Protein AF-A0A7X9H1Q2-F1 (afdb_monomer_lite)

Foldseek 3Di:
DDFPWKKWAPDPWIKIWTQDPVRWIKIQTGPVCCVVPVDDRIDTDDDDDPRIDIDPDDDDPVRVVVVVVVVCVVPPPNVVVVVVVVVVVPPD

Structure (mmCIF, N/CA/C/O backbone):
data_AF-A0A7X9H1Q2-F1
#
_entry.id   AF-A0A7X9H1Q2-F1
#
loop_
_atom_site.group_PDB
_atom_site.id
_atom_site.type_symbol
_atom_site.label_atom_id
_atom_site.label_alt_id
_atom_site.label_comp_id
_atom_site.label_asym_id
_atom_site.label_entity_id
_atom_site.label_seq_id
_atom_site.pdbx_PDB_ins_code
_atom_site.Cartn_x
_atom_site.Cartn_y
_atom_site.Cartn_z
_atom_site.occupancy
_atom_site.B_iso_or_equiv
_atom_site.auth_seq_id
_atom_site.auth_comp_id
_atom_site.auth_asym_id
_atom_site.auth_atom_id
_atom_site.pdbx_PDB_model_num
ATOM 1 N N . MET A 1 1 ? -8.926 1.520 11.897 1.00 69.56 1 MET A N 1
ATOM 2 C CA . MET A 1 1 ? -8.304 1.292 10.585 1.00 69.56 1 MET A CA 1
ATOM 3 C C . MET A 1 1 ? -7.095 0.405 10.776 1.00 69.56 1 MET A C 1
ATOM 5 O O . MET A 1 1 ? -6.071 0.874 11.263 1.00 69.56 1 MET A O 1
ATOM 9 N N . LYS A 1 2 ? -7.259 -0.888 10.497 1.00 84.19 2 LYS A N 1
ATOM 10 C CA . LYS A 1 2 ? -6.227 -1.923 10.628 1.00 84.19 2 LYS A CA 1
ATOM 11 C C . LYS A 1 2 ? -5.937 -2.537 9.254 1.00 84.19 2 LYS A C 1
ATOM 13 O O . LYS A 1 2 ? -6.866 -2.733 8.472 1.00 84.19 2 LYS A O 1
ATOM 18 N N . VAL A 1 3 ? -4.668 -2.844 8.973 1.00 90.44 3 VAL A N 1
ATOM 19 C CA . VAL A 1 3 ? -4.276 -3.669 7.817 1.00 90.44 3 VAL A CA 1
ATOM 20 C C . VAL A 1 3 ? -4.585 -5.128 8.134 1.00 90.44 3 VAL A C 1
ATOM 22 O O . VAL A 1 3 ? -4.171 -5.647 9.170 1.00 90.44 3 VAL A O 1
ATOM 25 N N . VAL A 1 4 ? -5.345 -5.770 7.253 1.00 92.31 4 VAL A N 1
ATOM 26 C CA . VAL A 1 4 ? -5.769 -7.168 7.387 1.00 92.31 4 VAL A CA 1
ATOM 27 C C . VAL A 1 4 ? -4.853 -8.088 6.593 1.00 92.31 4 VAL A C 1
ATOM 29 O O . VAL A 1 4 ? -4.545 -9.180 7.063 1.00 92.31 4 VAL A O 1
ATOM 32 N N . LYS A 1 5 ? -4.409 -7.653 5.408 1.00 94.56 5 LYS A N 1
ATOM 33 C CA . LYS A 1 5 ? -3.507 -8.426 4.548 1.00 94.56 5 LYS A CA 1
ATOM 34 C C . LYS A 1 5 ? -2.463 -7.534 3.900 1.00 94.56 5 LYS A C 1
ATOM 36 O O . LYS A 1 5 ? -2.741 -6.376 3.589 1.00 94.56 5 LYS A O 1
ATOM 41 N N . ILE A 1 6 ? -1.292 -8.108 3.663 1.00 95.38 6 ILE A N 1
ATOM 42 C CA . ILE A 1 6 ? -0.185 -7.472 2.956 1.00 95.38 6 ILE A CA 1
ATOM 43 C C . ILE A 1 6 ? 0.137 -8.334 1.744 1.00 95.38 6 ILE A C 1
ATOM 45 O O . ILE A 1 6 ? 0.202 -9.559 1.847 1.00 95.38 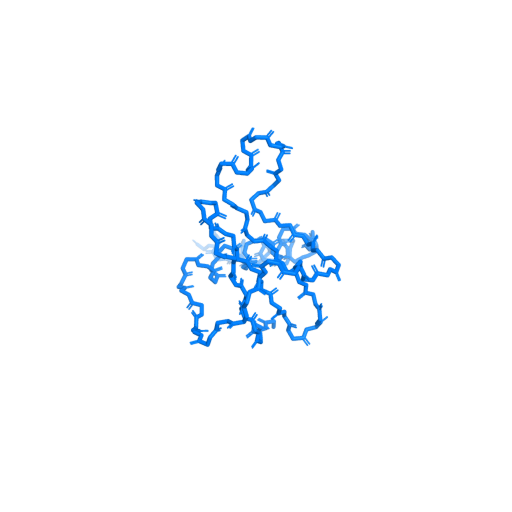6 ILE A O 1
ATOM 49 N N . PHE A 1 7 ? 0.326 -7.689 0.600 1.00 95.25 7 PHE A N 1
ATOM 50 C CA . PHE A 1 7 ? 0.744 -8.344 -0.625 1.00 95.25 7 PHE A CA 1
ATOM 51 C C . PHE A 1 7 ? 2.017 -7.699 -1.148 1.00 95.25 7 PHE A C 1
ATOM 53 O O . PHE A 1 7 ? 2.126 -6.475 -1.170 1.00 95.25 7 PHE A O 1
ATOM 60 N N . GLU A 1 8 ? 2.953 -8.512 -1.614 1.00 94.44 8 GLU A N 1
ATOM 61 C CA . GLU A 1 8 ? 4.220 -8.059 -2.186 1.00 94.44 8 GLU A CA 1
ATOM 62 C C . GLU A 1 8 ? 4.390 -8.639 -3.585 1.00 94.44 8 GLU A C 1
ATOM 64 O O . GLU A 1 8 ? 3.950 -9.757 -3.857 1.00 94.44 8 GLU A O 1
ATOM 69 N N . ASN A 1 9 ? 5.007 -7.882 -4.488 1.00 93.50 9 ASN A N 1
ATOM 70 C CA . ASN A 1 9 ? 5.409 -8.405 -5.787 1.00 93.50 9 ASN A CA 1
ATOM 71 C C . ASN A 1 9 ? 6.852 -8.924 -5.752 1.00 93.50 9 ASN A C 1
ATOM 73 O O . ASN A 1 9 ? 7.730 -8.393 -5.068 1.00 93.50 9 ASN A O 1
ATOM 77 N N . GLU A 1 10 ? 7.116 -9.946 -6.560 1.00 78.00 10 GLU A N 1
ATOM 78 C CA . GLU A 1 10 ? 8.479 -10.391 -6.829 1.00 78.00 10 GLU A CA 1
ATOM 79 C C . GLU A 1 10 ? 9.039 -9.586 -8.009 1.00 78.00 10 GLU A C 1
ATOM 81 O O . GLU A 1 10 ? 8.585 -9.713 -9.147 1.00 78.00 10 GLU A O 1
ATOM 86 N N . GLY A 1 11 ? 10.004 -8.704 -7.740 1.00 75.44 11 GLY A N 1
ATOM 87 C CA . GLY A 1 11 ? 10.681 -7.920 -8.772 1.00 75.44 11 GLY A CA 1
ATOM 88 C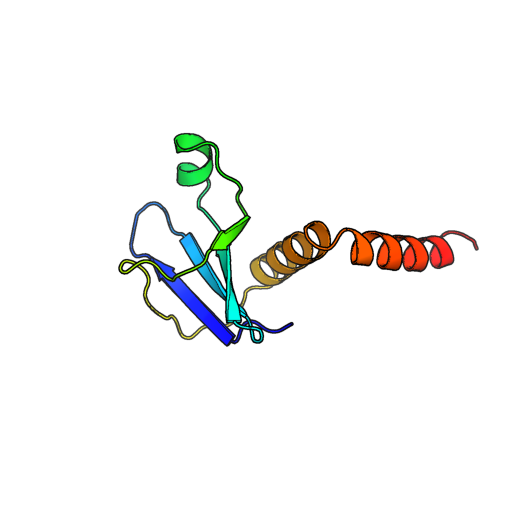 C . GLY A 1 11 ? 11.704 -6.928 -8.219 1.00 75.44 11 GLY A C 1
ATOM 89 O O . GLY A 1 11 ? 11.754 -6.669 -7.017 1.00 75.44 11 GLY A O 1
ATOM 90 N N . ASP A 1 12 ? 12.497 -6.339 -9.121 1.00 71.38 12 ASP A N 1
ATOM 91 C CA . ASP A 1 12 ? 13.498 -5.306 -8.788 1.00 71.38 12 ASP A CA 1
ATOM 92 C C . ASP A 1 12 ? 12.854 -4.042 -8.195 1.00 71.38 12 ASP A C 1
ATOM 94 O O . A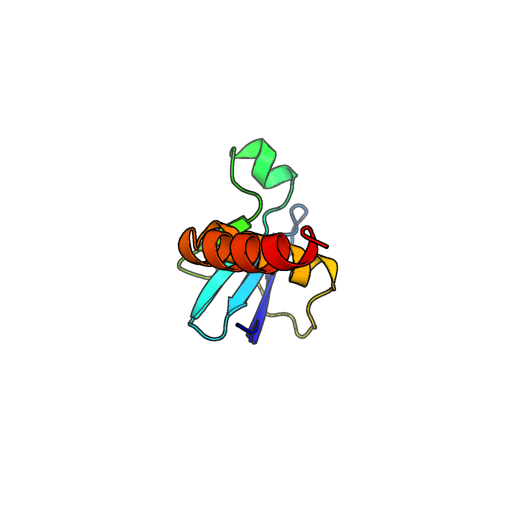SP A 1 12 ? 13.446 -3.332 -7.383 1.00 71.38 12 ASP A O 1
ATOM 98 N N . ASN A 1 13 ? 11.600 -3.791 -8.574 1.00 82.00 13 ASN A N 1
ATOM 99 C CA . ASN A 1 13 ? 10.774 -2.710 -8.058 1.00 82.00 13 ASN A CA 1
ATOM 100 C C . ASN A 1 13 ? 9.796 -3.290 -7.039 1.00 82.00 13 ASN A C 1
ATOM 102 O O . ASN A 1 13 ? 8.636 -3.540 -7.372 1.00 82.00 13 ASN A O 1
ATOM 106 N N . LYS A 1 14 ? 10.285 -3.532 -5.819 1.00 85.69 14 LYS A N 1
ATOM 107 C CA . LYS A 1 14 ? 9.443 -3.998 -4.714 1.00 85.69 14 LYS A CA 1
ATOM 108 C C . LYS A 1 14 ? 8.370 -2.962 -4.396 1.00 85.69 14 LYS A C 1
ATOM 110 O O . LYS A 1 14 ? 8.670 -1.820 -4.041 1.00 85.69 14 LYS A O 1
ATOM 115 N N . GLU A 1 15 ? 7.129 -3.386 -4.532 1.00 92.31 15 GLU A N 1
ATOM 116 C CA . GLU A 1 15 ? 5.913 -2.657 -4.224 1.00 92.31 15 GLU A CA 1
ATOM 117 C C . GLU A 1 15 ? 5.086 -3.486 -3.254 1.00 92.31 15 GLU A C 1
ATOM 119 O O . GLU A 1 15 ? 5.147 -4.718 -3.237 1.00 92.31 15 GLU A O 1
ATOM 124 N N . ILE A 1 16 ? 4.315 -2.791 -2.427 1.00 94.81 16 ILE A N 1
ATOM 125 C CA . ILE A 1 16 ? 3.577 -3.415 -1.335 1.00 94.81 16 ILE A CA 1
ATOM 126 C C . ILE A 1 16 ? 2.142 -2.923 -1.399 1.00 94.81 16 ILE A C 1
ATOM 128 O O . ILE A 1 16 ? 1.902 -1.723 -1.515 1.00 94.81 16 ILE A O 1
ATOM 132 N N . ILE A 1 17 ? 1.186 -3.842 -1.340 1.00 95.81 17 ILE A N 1
ATOM 133 C CA . ILE A 1 17 ? -0.237 -3.531 -1.271 1.00 95.81 17 ILE A CA 1
ATOM 134 C C . ILE A 1 17 ? -0.751 -3.899 0.113 1.00 95.81 17 ILE A C 1
ATOM 136 O O . ILE A 1 17 ? -0.600 -5.028 0.575 1.00 95.81 17 ILE A O 1
ATOM 140 N N . TYR A 1 18 ? -1.423 -2.948 0.744 1.00 95.25 18 TYR A N 1
ATOM 141 C CA . TYR A 1 18 ? -2.068 -3.093 2.036 1.00 95.25 18 TYR A CA 1
ATOM 142 C C . TYR A 1 18 ? -3.576 -3.178 1.833 1.00 95.25 18 TYR A C 1
ATOM 144 O O . TYR A 1 18 ? -4.191 -2.236 1.329 1.00 95.25 18 TYR A O 1
ATOM 152 N N . LEU A 1 19 ? -4.178 -4.296 2.235 1.00 94.56 19 LEU A N 1
ATOM 153 C CA . LEU A 1 19 ? -5.629 -4.431 2.317 1.00 94.56 19 LEU A CA 1
ATOM 154 C C . LEU A 1 19 ? -6.086 -4.054 3.722 1.00 94.56 19 LEU A C 1
ATOM 156 O O . LEU A 1 19 ? -5.658 -4.648 4.715 1.00 94.56 19 LEU A O 1
ATOM 160 N N . LEU A 1 20 ? -6.978 -3.079 3.788 1.00 93.00 20 LEU A N 1
ATOM 161 C CA . LEU A 1 20 ? -7.546 -2.557 5.019 1.00 93.00 20 LEU A CA 1
ATOM 162 C C . LEU A 1 20 ? -8.849 -3.271 5.386 1.00 93.00 20 LEU A C 1
ATOM 164 O O . LEU A 1 20 ? -9.490 -3.906 4.555 1.00 93.00 20 LEU A O 1
ATOM 168 N N . GLU A 1 21 ? -9.257 -3.145 6.648 1.00 91.12 21 GLU A N 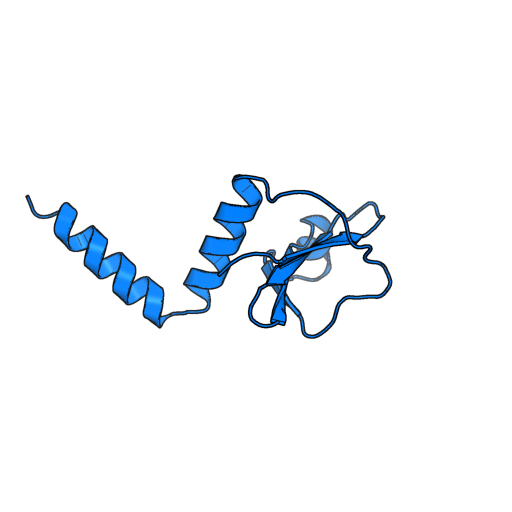1
ATOM 169 C CA . GLU A 1 21 ? -10.491 -3.754 7.179 1.00 91.12 21 GLU A CA 1
ATOM 170 C C . GLU A 1 21 ? -11.789 -3.267 6.513 1.00 91.12 21 GLU A C 1
ATOM 172 O O . GLU A 1 21 ? -12.822 -3.914 6.635 1.00 91.12 21 GLU A O 1
ATOM 177 N N . ASN A 1 22 ? -11.738 -2.133 5.816 1.00 89.06 22 ASN A N 1
ATOM 178 C CA . ASN A 1 22 ? -12.846 -1.524 5.080 1.00 89.06 22 ASN A CA 1
ATOM 179 C C . ASN A 1 22 ? -12.775 -1.796 3.563 1.00 89.06 22 ASN A C 1
ATOM 181 O O . ASN A 1 22 ? -13.306 -1.011 2.783 1.00 89.06 22 ASN A O 1
ATOM 185 N N . ASP A 1 23 ? -12.076 -2.856 3.148 1.00 89.06 23 ASP A N 1
ATOM 186 C CA . ASP A 1 23 ? -11.853 -3.279 1.755 1.00 89.06 23 ASP A CA 1
ATOM 187 C C . ASP A 1 23 ? -11.035 -2.321 0.867 1.00 89.06 23 ASP A C 1
ATOM 189 O O . ASP A 1 23 ? -10.783 -2.628 -0.311 1.00 89.06 23 ASP A O 1
ATOM 193 N N . GLN A 1 24 ? -10.552 -1.203 1.416 1.00 91.38 24 GLN A N 1
ATOM 194 C CA . GLN A 1 24 ? -9.626 -0.312 0.719 1.00 91.38 24 GLN A CA 1
ATOM 195 C C . GLN A 1 24 ? -8.276 -0.992 0.499 1.00 91.38 24 GLN A C 1
ATOM 197 O O . GLN A 1 24 ? -7.765 -1.709 1.365 1.00 91.38 24 GLN A O 1
ATOM 202 N N . LYS A 1 25 ? -7.689 -0.754 -0.675 1.00 94.88 25 LYS A N 1
ATOM 203 C CA . LYS A 1 25 ? -6.395 -1.318 -1.070 1.00 94.88 25 LYS A CA 1
ATOM 204 C C . LYS A 1 25 ? -5.458 -0.164 -1.358 1.00 94.88 25 LYS A C 1
ATOM 206 O O . LYS A 1 25 ? -5.694 0.607 -2.283 1.00 94.88 25 LYS A O 1
ATOM 211 N N . ILE A 1 26 ? -4.405 -0.051 -0.566 1.00 94.62 26 ILE A N 1
ATOM 212 C CA . ILE A 1 26 ? -3.421 1.017 -0.706 1.00 94.62 26 ILE A CA 1
ATOM 213 C C . ILE A 1 26 ? -2.132 0.415 -1.239 1.00 94.62 26 ILE A C 1
ATOM 215 O O . ILE A 1 26 ? -1.638 -0.556 -0.672 1.00 94.62 26 ILE A O 1
ATOM 219 N N . ILE A 1 27 ? -1.576 0.982 -2.304 1.00 94.50 27 ILE A N 1
ATOM 220 C CA . ILE A 1 27 ? -0.271 0.583 -2.831 1.00 94.50 27 ILE A CA 1
ATOM 221 C C . ILE A 1 27 ? 0.811 1.562 -2.387 1.00 94.50 27 ILE A C 1
ATOM 223 O O . ILE A 1 27 ? 0.662 2.777 -2.505 1.00 94.50 27 ILE A O 1
ATOM 227 N N . GLN A 1 28 ? 1.927 1.014 -1.926 1.00 94.94 28 GLN A N 1
ATOM 228 C CA . GLN A 1 28 ? 3.193 1.706 -1.774 1.00 94.94 28 GLN A CA 1
ATOM 229 C C . GLN A 1 28 ? 4.091 1.351 -2.956 1.00 94.94 28 GLN A C 1
ATOM 231 O O . GLN A 1 28 ? 4.550 0.216 -3.100 1.00 94.94 28 GLN A O 1
ATOM 236 N N . ARG A 1 29 ? 4.341 2.346 -3.807 1.00 92.50 29 ARG A N 1
ATOM 237 C CA . ARG A 1 29 ? 5.161 2.215 -5.010 1.00 92.50 29 ARG A CA 1
ATOM 238 C C . ARG A 1 29 ? 6.640 2.418 -4.707 1.00 92.50 29 ARG A C 1
ATOM 240 O O . ARG A 1 29 ? 7.024 3.193 -3.827 1.00 92.50 29 ARG A O 1
ATOM 247 N N . SER A 1 30 ? 7.475 1.756 -5.499 1.00 91.75 30 SER A N 1
ATOM 248 C CA . SER A 1 30 ? 8.925 1.922 -5.440 1.00 91.75 30 SER A CA 1
ATOM 249 C C . SER A 1 30 ? 9.351 3.292 -5.991 1.00 91.75 30 SER A C 1
ATOM 251 O O . SER A 1 30 ? 8.692 3.865 -6.863 1.00 91.75 30 SER A O 1
ATOM 253 N N . ASN A 1 31 ? 10.506 3.803 -5.552 1.00 89.06 31 ASN A N 1
ATOM 254 C CA . ASN A 1 31 ? 11.067 5.059 -6.076 1.00 89.06 31 ASN A CA 1
ATOM 255 C C . ASN A 1 31 ? 11.335 5.007 -7.591 1.00 89.06 31 ASN A C 1
ATOM 257 O O . ASN A 1 31 ? 11.202 6.018 -8.286 1.00 89.06 31 ASN A O 1
ATOM 261 N N . ALA A 1 32 ? 11.684 3.828 -8.109 1.00 86.62 32 ALA A N 1
ATOM 262 C CA . ALA A 1 32 ? 11.898 3.607 -9.533 1.00 86.62 32 ALA A CA 1
ATOM 263 C C . ALA A 1 32 ? 10.586 3.736 -10.323 1.00 86.62 32 ALA A C 1
ATOM 265 O O . ALA A 1 32 ? 10.552 4.424 -11.344 1.00 86.62 32 ALA A O 1
ATOM 266 N N . THR A 1 33 ? 9.490 3.155 -9.820 1.00 85.94 33 THR A N 1
ATOM 267 C CA . THR A 1 33 ? 8.154 3.288 -10.423 1.00 85.94 33 THR A CA 1
ATOM 268 C C . THR A 1 33 ? 7.682 4.741 -10.404 1.00 85.94 33 THR A C 1
ATOM 270 O O . THR A 1 33 ? 7.226 5.253 -11.427 1.00 85.94 33 THR A O 1
ATOM 273 N N . ILE A 1 34 ? 7.846 5.427 -9.268 1.00 88.62 34 ILE A N 1
ATOM 274 C CA . ILE A 1 34 ? 7.494 6.845 -9.102 1.00 88.62 34 ILE A CA 1
ATOM 275 C C . ILE A 1 34 ? 8.196 7.697 -10.157 1.00 88.62 34 ILE A C 1
ATOM 277 O O . ILE A 1 34 ? 7.547 8.453 -10.874 1.00 88.62 34 ILE A O 1
ATOM 281 N N . SER A 1 35 ? 9.512 7.529 -10.290 1.00 85.50 35 SER A N 1
ATOM 282 C CA . SER A 1 35 ? 10.330 8.328 -11.207 1.00 85.50 35 SER A CA 1
ATOM 283 C C . SER A 1 35 ? 10.002 8.039 -12.672 1.00 85.50 35 SER A C 1
ATOM 285 O O . SER A 1 35 ? 9.975 8.951 -13.493 1.00 85.50 35 SER A O 1
ATOM 287 N N . LYS A 1 36 ? 9.733 6.771 -13.011 1.00 87.75 36 LYS A N 1
ATOM 288 C CA . LYS A 1 36 ? 9.472 6.341 -14.390 1.00 87.75 36 LYS A CA 1
ATOM 289 C C . LYS A 1 36 ? 8.095 6.765 -14.900 1.00 87.75 36 LYS A C 1
ATOM 291 O O . LYS A 1 36 ? 7.961 7.077 -16.080 1.00 87.75 36 LYS A O 1
ATOM 296 N N . PHE A 1 37 ? 7.085 6.744 -14.035 1.00 85.69 37 PHE A N 1
ATOM 297 C CA . PHE A 1 37 ? 5.689 6.957 -14.425 1.00 85.69 37 PHE A CA 1
ATOM 298 C C . PHE A 1 37 ? 5.071 8.236 -13.842 1.00 85.69 37 PHE A C 1
ATOM 300 O O . PHE A 1 37 ? 3.894 8.492 -14.076 1.00 85.69 37 PHE A O 1
ATOM 307 N N . ASN A 1 38 ? 5.852 9.044 -13.115 1.00 83.25 38 ASN A N 1
ATOM 308 C CA . ASN A 1 38 ? 5.402 10.259 -12.427 1.00 83.25 38 ASN A CA 1
ATOM 309 C C . ASN A 1 38 ? 4.183 10.010 -11.518 1.00 83.25 38 ASN A C 1
ATOM 311 O O . ASN A 1 38 ? 3.163 10.693 -11.594 1.00 83.25 38 ASN A O 1
ATOM 315 N N . LEU A 1 39 ? 4.289 8.973 -10.691 1.00 86.00 39 LEU A N 1
ATOM 316 C CA . LEU A 1 39 ? 3.218 8.484 -9.827 1.00 86.00 39 LEU A CA 1
ATOM 317 C C . LEU A 1 39 ? 3.449 8.863 -8.361 1.00 86.00 39 LEU A C 1
ATOM 319 O O . LEU A 1 39 ? 4.584 9.034 -7.925 1.00 86.00 39 LEU A O 1
ATOM 323 N N . SER A 1 40 ? 2.380 8.917 -7.567 1.00 87.50 40 SER A N 1
ATOM 324 C CA . SER A 1 40 ? 2.493 9.067 -6.113 1.00 87.50 40 SER A CA 1
ATOM 325 C C . SER A 1 40 ? 3.099 7.818 -5.466 1.00 87.50 40 SER A C 1
ATOM 327 O O . SER A 1 40 ? 2.858 6.693 -5.915 1.00 87.50 40 SER A O 1
ATOM 329 N N . LYS A 1 41 ? 3.861 8.024 -4.379 1.00 90.19 41 LYS A N 1
ATOM 330 C CA . LYS A 1 41 ? 4.421 6.935 -3.557 1.00 90.19 41 LYS A CA 1
ATOM 331 C C . LYS A 1 41 ? 3.334 6.070 -2.931 1.00 90.19 41 LYS A C 1
ATOM 333 O O . LYS A 1 41 ? 3.503 4.861 -2.858 1.00 90.19 41 LYS A O 1
ATOM 338 N N . TRP A 1 42 ? 2.256 6.705 -2.495 1.00 92.69 42 TRP A N 1
ATOM 339 C CA . TRP A 1 42 ? 1.084 6.070 -1.912 1.00 92.69 42 TRP A CA 1
ATOM 340 C C . TRP A 1 42 ? -0.121 6.386 -2.782 1.00 92.69 42 TRP A C 1
ATOM 342 O O . TRP A 1 42 ? -0.250 7.523 -3.242 1.00 92.69 42 TRP A O 1
ATOM 352 N N . ASP A 1 43 ? -0.952 5.384 -3.042 1.00 91.56 43 ASP A N 1
ATOM 353 C CA . ASP A 1 43 ? -2.109 5.515 -3.924 1.00 91.56 43 ASP A CA 1
ATOM 354 C C . ASP A 1 43 ? -3.185 4.483 -3.559 1.00 91.56 43 ASP A C 1
ATOM 356 O O . ASP A 1 43 ? -2.861 3.412 -3.037 1.00 91.56 43 ASP A O 1
ATOM 360 N N . GLU A 1 44 ? -4.450 4.779 -3.849 1.00 91.62 44 GLU A N 1
ATOM 361 C CA . GLU A 1 44 ? -5.543 3.809 -3.711 1.00 91.62 44 GLU A CA 1
ATOM 362 C C . GLU A 1 44 ? -5.719 3.032 -5.021 1.00 91.62 44 GLU A C 1
ATOM 364 O O . GLU A 1 44 ? -5.662 3.585 -6.120 1.00 91.62 44 GLU A O 1
ATOM 369 N N . ILE A 1 45 ? -5.926 1.720 -4.916 1.00 92.38 45 ILE A N 1
ATOM 370 C CA . ILE A 1 45 ? -6.149 0.843 -6.066 1.00 92.38 45 ILE A CA 1
ATOM 371 C C . ILE A 1 45 ? -7.458 0.075 -5.917 1.00 92.38 45 ILE A C 1
ATOM 373 O O . ILE A 1 45 ? -7.887 -0.290 -4.826 1.00 92.38 45 ILE A O 1
ATOM 377 N N . ASN A 1 46 ? -8.083 -0.247 -7.046 1.00 91.56 46 ASN A N 1
ATOM 378 C CA . ASN A 1 46 ? -9.361 -0.960 -7.041 1.00 91.56 46 ASN A CA 1
ATOM 379 C C . ASN A 1 46 ? -9.200 -2.488 -6.946 1.00 91.56 46 ASN A C 1
ATOM 381 O O . ASN A 1 46 ? -10.110 -3.185 -6.498 1.00 91.56 46 ASN A O 1
ATOM 385 N N . PHE A 1 47 ? -8.048 -3.028 -7.351 1.00 92.06 47 PHE A N 1
ATOM 386 C CA . PHE A 1 47 ? -7.790 -4.468 -7.415 1.00 92.06 47 PHE A CA 1
ATOM 387 C C . PHE A 1 47 ? -6.324 -4.787 -7.115 1.00 92.06 47 PHE A C 1
ATOM 389 O O . PHE A 1 47 ? -5.460 -3.930 -7.265 1.00 92.06 47 PHE A O 1
ATOM 396 N N . ILE A 1 48 ? -6.048 -6.031 -6.718 1.00 91.88 48 ILE A N 1
ATOM 397 C CA . ILE A 1 48 ? -4.689 -6.537 -6.489 1.00 91.88 48 ILE A CA 1
ATOM 398 C C . ILE A 1 48 ? -4.178 -7.126 -7.813 1.00 91.88 48 ILE A C 1
ATOM 400 O O . ILE A 1 48 ? -4.814 -8.047 -8.334 1.00 91.88 48 ILE A O 1
ATOM 404 N N . PRO A 1 49 ? -3.082 -6.612 -8.398 1.00 90.88 49 PRO A N 1
ATOM 405 C CA . PRO A 1 49 ? -2.535 -7.158 -9.635 1.00 90.88 49 PRO A CA 1
ATOM 406 C C . PRO A 1 49 ? -2.022 -8.592 -9.448 1.00 90.88 49 PRO A C 1
ATOM 408 O O . PRO A 1 49 ? -1.524 -8.951 -8.386 1.00 90.88 49 PRO A O 1
ATOM 411 N N . SER A 1 50 ? -2.069 -9.402 -10.507 1.00 88.69 50 SER A N 1
ATOM 412 C CA . SER A 1 50 ? -1.719 -10.834 -10.464 1.00 88.69 50 SER A CA 1
ATOM 413 C C . SER A 1 50 ? -0.264 -11.140 -10.092 1.00 88.69 50 SER A C 1
ATOM 415 O O . SER A 1 50 ? 0.051 -12.279 -9.773 1.00 88.69 50 SER A O 1
ATOM 417 N N . GLY A 1 51 ? 0.629 -10.150 -10.167 1.00 89.75 51 GLY A N 1
ATOM 418 C CA . GLY A 1 51 ? 2.037 -10.285 -9.780 1.00 89.75 51 GLY A CA 1
ATOM 419 C C . GLY A 1 51 ? 2.299 -10.144 -8.279 1.00 89.75 51 GLY A C 1
ATOM 420 O O . GLY A 1 51 ? 3.452 -10.231 -7.871 1.00 89.75 51 GLY A O 1
ATOM 421 N N . PHE A 1 52 ? 1.264 -9.895 -7.476 1.00 94.12 52 PHE A N 1
ATOM 422 C CA . PHE A 1 52 ? 1.372 -9.751 -6.029 1.00 94.12 52 PHE A CA 1
ATOM 423 C C . PHE A 1 52 ? 0.951 -11.037 -5.319 1.00 94.12 52 PHE A C 1
ATOM 425 O O . PHE A 1 52 ? -0.062 -11.648 -5.661 1.00 94.12 52 PHE A O 1
ATOM 432 N N . GLN A 1 53 ? 1.712 -11.419 -4.299 1.00 94.38 53 GLN A N 1
ATOM 433 C CA . GLN A 1 53 ? 1.457 -12.580 -3.456 1.00 94.38 53 GLN A CA 1
ATOM 434 C C . GLN A 1 53 ? 1.213 -12.138 -2.015 1.00 94.38 53 GLN A C 1
ATOM 436 O O . GLN A 1 53 ? 1.839 -11.196 -1.534 1.00 94.38 53 GLN A O 1
ATOM 441 N N . GLU A 1 54 ? 0.284 -12.806 -1.330 1.00 94.62 54 GLU A N 1
ATOM 442 C CA . GLU A 1 54 ? -0.004 -12.541 0.082 1.00 94.62 54 GLU A CA 1
ATOM 443 C C . GLU A 1 54 ? 1.184 -12.981 0.944 1.00 94.62 54 GLU A C 1
ATOM 445 O O . GLU A 1 54 ? 1.637 -14.123 0.851 1.00 94.62 54 GLU A O 1
ATOM 450 N N . VAL A 1 55 ? 1.670 -12.082 1.800 1.00 94.19 55 VAL A N 1
ATOM 451 C CA . VAL A 1 55 ? 2.762 -12.357 2.737 1.00 94.19 55 VAL A CA 1
ATOM 452 C C . VAL A 1 55 ? 2.250 -12.307 4.172 1.00 94.19 55 VAL A C 1
ATOM 454 O O . VA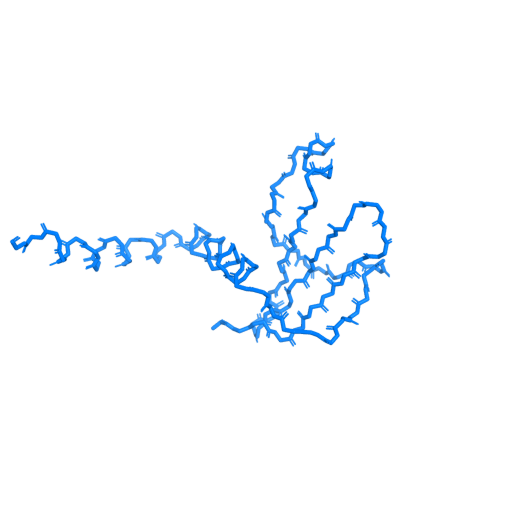L A 1 55 ? 1.562 -11.374 4.587 1.00 94.19 55 VAL A O 1
ATOM 457 N N . ALA A 1 56 ? 2.601 -13.324 4.958 1.00 90.25 56 ALA A N 1
ATOM 458 C CA . ALA A 1 56 ? 2.239 -13.400 6.368 1.00 90.25 56 ALA A CA 1
ATOM 459 C C . ALA A 1 56 ? 3.290 -12.675 7.220 1.00 90.25 56 ALA A C 1
ATOM 461 O O . ALA A 1 56 ? 4.224 -13.292 7.734 1.00 90.25 56 ALA A O 1
ATOM 462 N N . ARG A 1 57 ? 3.147 -11.352 7.352 1.00 92.06 57 ARG A N 1
ATOM 463 C CA . ARG A 1 57 ? 3.977 -10.522 8.237 1.00 92.06 57 ARG A CA 1
ATOM 464 C C . ARG A 1 57 ? 3.197 -9.354 8.828 1.00 92.06 57 ARG A C 1
ATOM 466 O O . ARG A 1 57 ? 2.119 -9.007 8.351 1.00 92.06 57 ARG A O 1
ATOM 473 N N . GLU A 1 58 ? 3.779 -8.734 9.845 1.00 88.31 58 GLU A N 1
ATOM 474 C CA . GLU A 1 58 ? 3.273 -7.490 10.419 1.00 88.31 58 GLU A CA 1
ATOM 475 C C . GLU A 1 58 ? 3.827 -6.264 9.676 1.00 88.31 58 GLU A C 1
ATOM 477 O O . GLU A 1 58 ? 4.843 -6.334 8.971 1.00 88.31 58 GLU A O 1
ATOM 482 N N . LEU A 1 59 ? 3.130 -5.136 9.832 1.00 88.31 59 LEU A N 1
ATOM 483 C CA . LEU A 1 59 ? 3.624 -3.828 9.412 1.00 88.31 59 LEU A CA 1
ATOM 484 C C . LEU A 1 59 ? 4.863 -3.468 10.227 1.00 88.31 59 LEU A C 1
ATOM 486 O O . LEU A 1 59 ? 4.875 -3.590 11.452 1.00 88.31 59 LEU A O 1
ATOM 490 N N . SER A 1 60 ? 5.879 -2.951 9.553 1.00 90.25 60 SER A N 1
ATOM 491 C CA . SER A 1 60 ? 6.932 -2.204 10.229 1.00 90.25 60 SER A CA 1
ATOM 492 C C . SER A 1 60 ? 6.407 -0.845 10.707 1.00 90.25 60 SER A C 1
ATOM 494 O O . SER A 1 60 ? 5.433 -0.310 10.172 1.00 90.25 60 SER A O 1
ATOM 496 N N . ALA A 1 61 ? 7.082 -0.254 11.695 1.00 88.88 61 ALA A N 1
ATOM 497 C CA . ALA A 1 61 ? 6.721 1.066 12.212 1.00 88.88 61 ALA A CA 1
ATOM 498 C C . ALA A 1 61 ? 6.732 2.153 11.116 1.00 88.88 61 ALA A C 1
ATOM 500 O O . ALA A 1 61 ? 5.853 3.010 11.093 1.00 88.88 61 ALA A O 1
ATOM 501 N N . GLU A 1 62 ? 7.685 2.083 10.179 1.00 87.62 62 GLU A N 1
ATOM 502 C CA . GLU A 1 62 ? 7.798 3.029 9.060 1.00 87.62 62 GLU A CA 1
ATOM 503 C C . GLU A 1 62 ? 6.627 2.908 8.072 1.00 87.62 62 GLU A C 1
ATOM 505 O O . GLU A 1 62 ? 6.103 3.915 7.589 1.00 87.62 62 GLU A O 1
ATOM 510 N N . GLU A 1 63 ? 6.193 1.680 7.774 1.00 88.56 63 GLU A N 1
ATOM 511 C CA . GLU A 1 63 ? 5.031 1.426 6.913 1.00 88.56 63 GLU A CA 1
ATOM 512 C C . GLU A 1 63 ? 3.739 1.894 7.587 1.00 88.56 63 GLU A C 1
ATOM 514 O O . GLU A 1 63 ? 2.887 2.502 6.939 1.00 88.56 63 GLU A O 1
ATOM 519 N N . GLU A 1 64 ? 3.604 1.653 8.892 1.00 89.81 64 GLU A N 1
ATOM 520 C CA . GLU A 1 64 ? 2.444 2.082 9.667 1.00 89.81 64 GLU A CA 1
ATOM 521 C C . GLU A 1 64 ? 2.323 3.613 9.709 1.00 89.81 64 GLU A C 1
ATOM 523 O O . GLU A 1 64 ? 1.232 4.150 9.498 1.00 89.81 64 GLU A O 1
ATOM 528 N N . GLU A 1 65 ? 3.427 4.323 9.955 1.00 90.00 65 GLU A N 1
ATOM 529 C CA . GLU A 1 65 ? 3.464 5.788 9.958 1.00 90.00 65 GLU A CA 1
ATOM 530 C C . GLU A 1 65 ? 3.150 6.357 8.568 1.00 90.00 65 GLU A C 1
ATOM 532 O O . GLU A 1 65 ? 2.269 7.209 8.434 1.00 90.00 65 GLU A O 1
ATOM 537 N N . GLY A 1 66 ? 3.789 5.831 7.517 1.00 89.00 66 GLY A N 1
ATOM 538 C CA . GLY A 1 66 ? 3.560 6.281 6.143 1.00 89.00 66 GLY A CA 1
ATOM 539 C C . GLY A 1 66 ? 2.119 6.070 5.669 1.00 89.00 66 GLY A C 1
ATOM 540 O O . GLY A 1 66 ? 1.534 6.955 5.038 1.00 89.00 66 GLY A O 1
ATOM 541 N N . LEU A 1 67 ? 1.524 4.928 6.015 1.00 89.81 67 LEU A N 1
ATOM 542 C CA . LEU A 1 67 ? 0.135 4.618 5.696 1.00 89.81 67 LEU A CA 1
ATOM 543 C C . LEU A 1 67 ? -0.834 5.526 6.465 1.00 89.81 67 LEU A C 1
ATOM 545 O O . LEU A 1 67 ? -1.778 6.052 5.876 1.00 89.81 67 LEU A O 1
ATOM 549 N N . LYS A 1 68 ? -0.596 5.756 7.764 1.00 88.75 68 LYS A N 1
ATOM 550 C CA . LYS A 1 68 ? -1.395 6.694 8.569 1.00 88.75 68 LYS A CA 1
ATOM 551 C C . LYS A 1 68 ? -1.369 8.095 7.972 1.00 88.75 68 LYS A C 1
ATOM 553 O O . LYS A 1 68 ? -2.428 8.692 7.794 1.00 88.75 68 LYS A O 1
ATOM 558 N N . ASP A 1 69 ? -0.193 8.599 7.620 1.00 88.88 69 ASP A N 1
ATOM 559 C CA . ASP A 1 69 ? -0.037 9.927 7.027 1.00 88.88 69 ASP A CA 1
ATOM 560 C C . ASP A 1 69 ? -0.790 10.075 5.701 1.00 88.88 69 ASP A C 1
ATOM 562 O O . ASP A 1 69 ? -1.428 11.107 5.462 1.00 88.88 69 ASP A O 1
ATOM 566 N N . PHE A 1 70 ? -0.745 9.047 4.850 1.00 89.25 70 PHE A N 1
ATOM 567 C CA . PHE A 1 70 ? -1.488 9.020 3.593 1.00 89.25 70 PHE A CA 1
ATOM 568 C C . PHE A 1 70 ? -3.003 9.085 3.830 1.00 89.25 70 PHE A C 1
ATOM 570 O O . PHE A 1 70 ? -3.670 9.982 3.313 1.00 89.25 70 PHE A O 1
ATOM 577 N N . LEU A 1 71 ? -3.527 8.197 4.678 1.00 86.12 71 LEU A N 1
ATOM 578 C CA . LEU A 1 71 ? -4.957 8.131 4.992 1.00 86.12 71 LEU A CA 1
ATOM 579 C C . LEU A 1 71 ? -5.466 9.420 5.644 1.00 86.12 71 LEU A C 1
ATOM 581 O O . LEU A 1 71 ? -6.572 9.876 5.363 1.00 86.12 71 LEU A O 1
ATOM 585 N N . LEU A 1 72 ? -4.646 10.041 6.494 1.00 83.06 72 LEU A N 1
ATOM 586 C CA . LEU A 1 72 ? -4.976 11.326 7.094 1.00 83.06 72 LEU A CA 1
ATOM 587 C C . LEU A 1 72 ? -5.055 12.437 6.046 1.00 83.06 72 LEU A C 1
ATOM 589 O O . LEU A 1 72 ? -5.939 13.278 6.160 1.00 83.06 72 LEU A O 1
ATOM 593 N N . ARG A 1 73 ? -4.151 12.473 5.053 1.00 75.31 73 ARG A N 1
ATOM 594 C CA . ARG A 1 73 ? -4.132 13.505 3.994 1.00 75.31 73 ARG A CA 1
ATOM 595 C C . ARG A 1 73 ? -5.338 13.440 3.062 1.00 75.31 73 ARG A C 1
ATOM 597 O O . ARG A 1 73 ? -5.870 14.500 2.738 1.00 75.31 73 ARG A O 1
ATOM 604 N N . GLU A 1 74 ? -5.740 12.242 2.646 1.00 65.12 74 GLU A N 1
ATOM 605 C CA . GLU A 1 74 ? -6.933 12.025 1.812 1.00 65.12 74 GLU A CA 1
ATOM 606 C C . GLU A 1 74 ? -8.205 12.505 2.534 1.00 65.12 74 GLU A C 1
ATOM 608 O O . GLU A 1 74 ? -9.094 13.113 1.936 1.00 65.12 74 GLU A O 1
ATOM 613 N N . ASP A 1 75 ? -8.249 12.361 3.860 1.00 58.22 75 ASP A N 1
ATOM 614 C CA . ASP A 1 75 ? -9.335 12.874 4.683 1.00 58.22 75 ASP A CA 1
ATOM 615 C C . ASP A 1 75 ? -9.061 14.323 5.148 1.00 58.22 75 ASP A C 1
ATOM 617 O O . ASP A 1 75 ? -8.675 14.609 6.289 1.00 58.22 75 ASP A O 1
ATOM 621 N N . ILE A 1 76 ? -9.298 15.292 4.253 1.00 54.28 76 ILE A N 1
ATOM 622 C CA . ILE A 1 76 ? -9.173 16.747 4.513 1.00 54.28 76 ILE A CA 1
ATOM 623 C C . ILE A 1 76 ? -9.925 17.178 5.800 1.00 54.28 76 ILE A C 1
ATOM 625 O O . ILE A 1 76 ? -9.586 18.187 6.437 1.00 54.28 76 ILE A O 1
ATOM 629 N N . SER A 1 77 ? -10.935 16.411 6.227 1.00 54.25 77 SER A N 1
ATOM 630 C CA . SER A 1 77 ? -11.697 16.641 7.458 1.00 54.25 77 SER A CA 1
ATOM 631 C C . SER A 1 77 ? -10.956 16.218 8.736 1.00 54.25 77 SER A C 1
ATOM 633 O O . SER A 1 77 ? -11.130 16.859 9.781 1.00 54.25 77 SER A O 1
ATOM 635 N N . ILE A 1 78 ? -10.090 15.200 8.688 1.00 54.75 78 ILE A N 1
ATOM 636 C CA . ILE A 1 78 ? -9.367 14.702 9.868 1.00 54.75 78 ILE A CA 1
ATOM 637 C C . ILE A 1 78 ? -8.164 15.593 10.204 1.00 54.75 78 ILE A C 1
ATOM 639 O O . ILE A 1 78 ? -7.982 15.932 11.378 1.00 54.75 78 ILE A O 1
ATOM 643 N N . TRP A 1 79 ? -7.419 16.107 9.216 1.00 54.53 79 TRP A N 1
ATOM 644 C CA . TRP A 1 79 ? -6.344 17.088 9.464 1.00 54.53 79 TRP A CA 1
ATOM 645 C C . TRP A 1 79 ? -6.842 18.338 10.195 1.00 54.53 79 TRP A C 1
ATOM 647 O O . TRP A 1 79 ? -6.170 18.850 11.095 1.00 54.53 79 TRP A O 1
ATOM 657 N N . LYS A 1 80 ? -8.055 18.814 9.877 1.00 56.56 80 LYS A N 1
ATOM 658 C CA . LYS A 1 80 ? -8.688 19.925 10.608 1.00 56.56 80 LYS A CA 1
ATOM 659 C C . LYS A 1 80 ? -8.981 19.571 12.071 1.00 56.56 80 LYS A C 1
ATOM 661 O O . LYS A 1 80 ? -8.857 20.447 12.930 1.00 56.56 80 LYS A O 1
ATOM 666 N N . ARG A 1 81 ? -9.345 18.318 12.380 1.00 53.28 81 ARG A N 1
ATOM 667 C CA . ARG A 1 81 ? -9.576 17.849 13.763 1.00 53.28 81 ARG A CA 1
ATOM 668 C C . ARG A 1 81 ? -8.268 17.692 14.536 1.00 53.28 81 ARG A C 1
ATOM 670 O O . ARG A 1 81 ? -8.202 18.147 15.675 1.00 53.28 81 ARG A O 1
ATOM 677 N N . ILE A 1 82 ? -7.227 17.144 13.913 1.00 59.22 82 ILE A N 1
ATOM 678 C CA . ILE A 1 82 ? -5.913 16.947 14.543 1.00 59.22 82 ILE A CA 1
ATOM 679 C C . ILE A 1 82 ? -5.227 18.293 14.809 1.00 59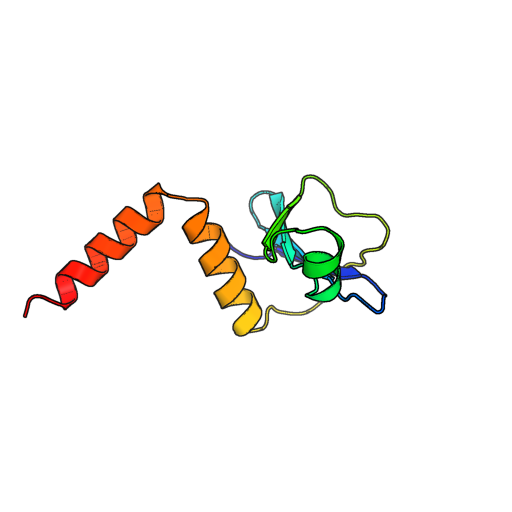.22 82 ILE A C 1
ATOM 681 O O . ILE A 1 82 ? -4.775 18.545 15.927 1.00 59.22 82 ILE A O 1
ATOM 685 N N . LYS A 1 83 ? -5.250 19.223 13.844 1.00 55.53 83 LYS A N 1
ATOM 686 C CA . LYS A 1 83 ? -4.676 20.570 14.019 1.00 55.53 83 LYS A CA 1
ATOM 687 C C . LYS A 1 83 ? -5.340 21.341 15.172 1.00 55.53 83 LYS A C 1
ATOM 689 O O . LYS A 1 83 ? -4.655 22.049 15.905 1.00 55.53 83 LYS A O 1
ATOM 694 N N . LYS A 1 84 ? -6.649 21.145 15.392 1.00 56.81 84 LYS A N 1
ATOM 695 C CA . LYS A 1 84 ? -7.395 21.701 16.541 1.00 56.81 84 LYS A CA 1
ATOM 696 C C . LYS A 1 84 ? -6.994 21.099 17.890 1.00 56.81 84 LYS A C 1
ATOM 698 O O . LYS A 1 84 ? -7.177 21.745 18.920 1.00 56.81 84 LYS A O 1
ATOM 703 N N . TRP A 1 85 ? -6.512 19.860 17.902 1.00 52.91 85 TRP A N 1
ATOM 704 C CA . TRP A 1 85 ? -6.124 19.178 19.132 1.00 52.91 85 TRP A CA 1
ATOM 705 C C . TRP A 1 85 ? -4.716 19.592 19.570 1.00 52.91 85 TRP A C 1
ATOM 707 O O . TRP A 1 85 ? -4.518 19.933 20.733 1.00 52.91 85 TRP A O 1
ATOM 717 N N . PHE A 1 86 ? -3.783 19.720 18.622 1.00 55.47 86 PHE A N 1
ATOM 718 C CA . PHE A 1 86 ? -2.438 20.234 18.900 1.00 55.47 86 PHE A CA 1
ATOM 719 C C . PHE A 1 86 ? -2.414 21.734 19.228 1.00 55.47 86 PHE A C 1
ATOM 721 O O . PHE A 1 86 ? -1.653 22.147 20.099 1.00 55.47 86 PHE A O 1
ATOM 728 N N . SER A 1 87 ? -3.306 22.549 18.650 1.00 52.81 87 SER A N 1
ATOM 729 C CA . SER A 1 87 ? -3.385 23.979 18.994 1.00 52.81 87 SER A CA 1
ATOM 730 C C . SER A 1 87 ? -3.843 24.252 20.434 1.00 52.81 87 SER A C 1
ATOM 732 O O . SER A 1 87 ? -3.729 25.380 20.905 1.00 52.81 87 SER A O 1
ATOM 734 N N . ARG A 1 88 ? -4.398 23.254 21.139 1.00 53.47 88 ARG A N 1
ATOM 735 C CA . ARG A 1 88 ? -4.729 23.361 22.571 1.00 53.47 88 ARG A CA 1
ATOM 736 C C . ARG A 1 88 ? -3.540 23.078 23.490 1.00 53.47 88 ARG A C 1
ATOM 738 O O . ARG A 1 88 ? -3.598 23.468 24.648 1.00 53.47 88 ARG A O 1
ATOM 745 N N . PHE A 1 89 ? -2.482 22.443 22.990 1.00 54.19 89 PHE A N 1
ATOM 746 C CA . PHE A 1 89 ? -1.273 22.151 23.766 1.00 54.19 89 PHE A CA 1
ATOM 747 C C . PHE A 1 89 ? -0.188 23.229 23.635 1.00 54.19 89 PHE A C 1
ATOM 749 O O . PHE A 1 89 ? 0.687 23.299 24.489 1.00 54.19 89 PHE A O 1
ATOM 756 N N . THR A 1 90 ? -0.258 24.100 22.623 1.00 50.97 90 THR A N 1
ATOM 757 C CA . THR A 1 90 ? 0.700 25.204 22.416 1.00 50.97 90 THR A CA 1
ATOM 758 C C . THR A 1 90 ? 0.271 26.542 23.026 1.00 50.97 90 THR A C 1
ATOM 760 O O . THR A 1 90 ? 1.006 27.513 22.911 1.00 50.97 90 THR A O 1
ATOM 763 N N . ASN A 1 91 ? -0.901 26.611 23.668 1.00 49.38 91 ASN A N 1
ATOM 764 C CA . ASN A 1 91 ? -1.316 27.761 24.476 1.00 49.38 91 ASN A CA 1
ATOM 765 C C . ASN A 1 91 ? -1.269 27.378 25.958 1.00 49.38 91 ASN A C 1
ATOM 767 O O . ASN A 1 91 ? -2.306 27.129 26.580 1.00 49.38 91 ASN A O 1
ATOM 771 N N . LYS A 1 92 ? -0.061 27.310 26.514 1.00 41.25 92 LYS A N 1
ATOM 772 C CA . LYS A 1 92 ? 0.158 27.462 27.948 1.00 41.25 92 LYS A CA 1
ATOM 773 C C . LYS A 1 92 ? 1.502 28.120 28.200 1.00 41.25 92 LYS A C 1
ATOM 775 O O . LYS A 1 92 ? 2.459 27.741 27.495 1.00 41.25 92 LYS A O 1
#

Sequence (92 aa):
MKVVKIFENEGDNKEIIYLLENDQKIIQRSNATISKFNLSKWDEINFIPSGFQEVARELSAEEEEGLKDFLLREDISIWKRIKKWFSRFTNK

Radius of gyration: 15.55 Å; chains: 1; bounding box: 26×41×42 Å

Secondary structure (DSSP, 8-state):
--EEEEEEE-SSS--EEEEETTS-EEEE--HHHHHHHT--SEEEESS--TTEEEE--PPPHHHHHHHHHHHHHH-HHHHHHHHHHHTTTS--

pLDDT: mean 82.12, std 15.08, range [41.25, 95.81]